Protein AF-A0A3B9ZM70-F1 (afdb_monomer_lite)

Sequence (74 aa):
MNLAHKDLAGGRWFEFSLLEQMANIGSEIFRTISWRDKNKDYQQKAFERSLELFDFTVLDPKNRKRLKEILRAR

Secondary structure (DSSP, 8-state):
---S-HHHHTTGGGGS-HHHHHHHHHHHHHHHHHHTTT-HHHHHHHHHHHHHHHHHHHH-GGGGGGHHHHHHH-

pLDDT: mean 94.48, std 7.81, range [53.28, 98.44]

Foldseek 3Di:
DPDPCPVCVVPVVLVDDPVVLVVVLVVLVVQLVVCVVPPPVSNVVSVVNSVNSLVSCLVRPVCVVPNVVSVVVD

Structure (mmCIF, N/CA/C/O backbone):
data_AF-A0A3B9ZM70-F1
#
_entry.id   AF-A0A3B9ZM70-F1
#
loop_
_atom_site.group_PDB
_atom_site.id
_atom_site.type_symbol
_atom_site.label_atom_id
_atom_site.label_alt_id
_atom_site.label_comp_id
_atom_site.label_asym_id
_atom_site.label_entity_id
_atom_site.label_seq_id
_atom_site.pdbx_PDB_ins_code
_atom_site.Cartn_x
_atom_site.Cartn_y
_atom_site.Cartn_z
_atom_site.occupancy
_atom_site.B_iso_or_equiv
_atom_site.auth_seq_id
_atom_site.auth_comp_id
_atom_site.auth_asym_id
_atom_site.auth_atom_id
_atom_site.pdbx_PDB_model_num
ATOM 1 N N . MET A 1 1 ? -6.716 -15.174 -5.709 1.00 53.28 1 MET A N 1
ATOM 2 C CA . MET A 1 1 ? -5.425 -14.471 -5.872 1.00 53.28 1 MET A CA 1
ATOM 3 C C . MET A 1 1 ? -4.347 -15.295 -5.197 1.00 53.28 1 MET A C 1
ATOM 5 O O . MET A 1 1 ? -4.608 -15.816 -4.121 1.00 53.28 1 MET A O 1
ATOM 9 N N . ASN A 1 2 ? -3.185 -15.466 -5.828 1.00 71.06 2 ASN A N 1
ATOM 10 C CA . ASN A 1 2 ? -2.021 -16.039 -5.155 1.00 71.06 2 ASN A CA 1
ATOM 11 C C . ASN A 1 2 ? -1.376 -14.923 -4.323 1.00 71.06 2 ASN A C 1
ATOM 13 O O . ASN A 1 2 ? -1.100 -13.865 -4.882 1.00 71.06 2 ASN A O 1
ATOM 17 N N . LEU A 1 3 ? -1.200 -15.130 -3.017 1.00 77.88 3 LEU A N 1
ATOM 18 C CA . LEU A 1 3 ? -0.648 -14.100 -2.137 1.00 77.88 3 LEU A CA 1
ATOM 19 C C . LEU A 1 3 ? 0.850 -13.946 -2.405 1.00 77.88 3 LEU A C 1
ATOM 21 O O . LEU A 1 3 ? 1.613 -14.908 -2.252 1.00 77.88 3 LEU A O 1
ATOM 25 N N . ALA A 1 4 ? 1.267 -12.747 -2.802 1.00 80.94 4 ALA A N 1
ATOM 26 C CA . ALA A 1 4 ? 2.667 -12.450 -3.071 1.00 80.94 4 ALA A CA 1
ATOM 27 C C . ALA A 1 4 ? 3.443 -12.267 -1.759 1.00 80.94 4 ALA A C 1
ATOM 29 O O . ALA A 1 4 ? 4.579 -12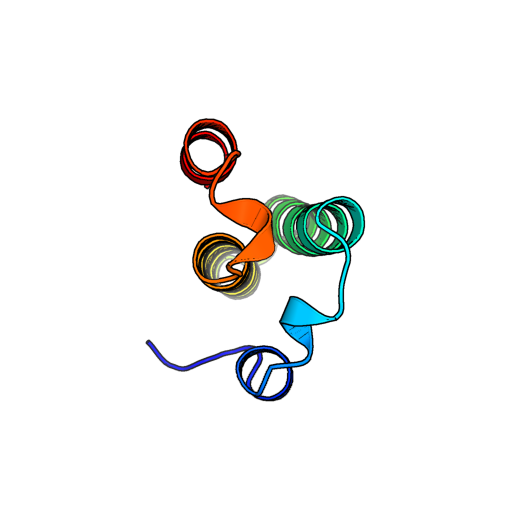.730 -1.653 1.00 80.94 4 ALA A O 1
ATOM 30 N N . HIS A 1 5 ? 2.815 -11.674 -0.736 1.00 83.25 5 HIS A N 1
ATOM 31 C CA . HIS A 1 5 ? 3.426 -11.461 0.578 1.00 83.25 5 HIS A CA 1
ATOM 32 C C . HIS A 1 5 ? 2.831 -12.373 1.656 1.00 83.25 5 HIS A C 1
ATOM 34 O O . HIS A 1 5 ? 2.106 -11.933 2.551 1.00 83.25 5 HIS A O 1
ATOM 40 N N . LYS A 1 6 ? 3.179 -13.663 1.599 1.00 80.50 6 LYS A N 1
ATOM 41 C CA . LYS A 1 6 ? 2.672 -14.687 2.532 1.00 80.50 6 LYS A CA 1
ATOM 42 C C . LYS A 1 6 ? 2.932 -14.347 4.006 1.00 80.50 6 LYS A C 1
ATOM 44 O O . LYS A 1 6 ? 2.030 -14.493 4.824 1.00 80.50 6 LYS A O 1
ATOM 49 N N . ASP A 1 7 ? 4.114 -13.824 4.329 1.00 77.88 7 ASP A N 1
ATOM 50 C CA . ASP A 1 7 ? 4.468 -13.456 5.709 1.00 77.88 7 ASP A CA 1
ATOM 51 C C . ASP A 1 7 ? 3.693 -12.226 6.207 1.00 77.88 7 ASP A C 1
ATOM 53 O O . ASP A 1 7 ? 3.352 -12.130 7.384 1.00 77.88 7 ASP A O 1
ATOM 57 N N . LEU A 1 8 ? 3.378 -11.285 5.310 1.00 84.94 8 LEU A N 1
ATOM 58 C CA . LEU A 1 8 ? 2.576 -10.106 5.649 1.00 84.94 8 LEU A CA 1
ATOM 59 C C . LEU A 1 8 ? 1.110 -10.485 5.871 1.00 84.94 8 LEU A C 1
ATOM 61 O O . LEU A 1 8 ? 0.500 -10.009 6.830 1.00 84.94 8 LEU A O 1
ATOM 65 N N . ALA A 1 9 ? 0.588 -11.400 5.049 1.00 79.06 9 ALA A N 1
ATOM 66 C CA . ALA A 1 9 ? -0.738 -11.987 5.223 1.00 79.06 9 ALA A CA 1
ATOM 67 C C . ALA A 1 9 ? -0.877 -12.754 6.552 1.00 79.06 9 ALA A C 1
ATOM 69 O O . ALA A 1 9 ? -1.974 -12.844 7.095 1.00 79.06 9 ALA A O 1
ATOM 70 N N . GLY A 1 10 ? 0.233 -13.256 7.109 1.00 80.81 10 GLY A N 1
ATOM 71 C CA . GLY A 1 10 ? 0.299 -13.916 8.417 1.00 80.81 10 GLY A CA 1
ATOM 72 C C . GLY A 1 10 ? 0.127 -12.994 9.633 1.00 80.81 10 GLY A C 1
ATOM 73 O O . GLY A 1 10 ? 0.310 -13.446 10.758 1.00 80.81 10 GLY A O 1
ATOM 74 N N . GLY A 1 11 ? -0.205 -11.713 9.434 1.00 84.62 11 GLY A N 1
ATOM 75 C CA . GLY A 1 11 ? -0.517 -10.757 10.503 1.00 84.62 11 GLY A CA 1
ATOM 76 C C . GLY A 1 11 ? 0.567 -9.709 10.761 1.00 84.62 11 GLY A C 1
ATOM 77 O O . GLY A 1 11 ? 0.260 -8.659 11.321 1.00 84.62 11 GLY A O 1
ATOM 78 N N . ARG A 1 12 ? 1.798 -9.912 10.269 1.00 92.88 12 ARG A N 1
ATOM 79 C CA . ARG A 1 12 ? 2.904 -8.946 10.426 1.00 92.88 12 ARG A CA 1
ATOM 80 C C . ARG A 1 12 ? 2.579 -7.573 9.832 1.00 92.88 12 ARG A C 1
ATOM 82 O O . ARG A 1 12 ? 3.037 -6.554 10.336 1.00 92.88 12 ARG A O 1
ATOM 89 N N . TRP A 1 13 ? 1.759 -7.517 8.779 1.00 96.81 13 TRP A N 1
ATOM 90 C CA . TRP A 1 13 ? 1.344 -6.239 8.191 1.00 96.81 13 TRP A CA 1
ATOM 91 C C . TRP A 1 13 ? 0.622 -5.322 9.186 1.00 96.81 13 TRP A C 1
ATOM 93 O O . TRP A 1 13 ? 0.736 -4.098 9.106 1.00 96.81 13 TRP A O 1
ATOM 103 N N . PHE A 1 14 ? -0.101 -5.908 10.143 1.00 96.69 14 PHE A N 1
ATOM 104 C CA . PHE A 1 14 ? -0.867 -5.166 11.141 1.00 96.69 14 PHE A CA 1
ATOM 105 C C . PHE A 1 14 ? 0.020 -4.688 12.296 1.00 96.69 14 PHE A C 1
ATOM 107 O O . PHE A 1 14 ? -0.469 -4.001 13.186 1.00 96.69 14 PHE A O 1
ATOM 114 N N . GLU A 1 15 ? 1.315 -4.998 12.313 1.00 96.50 15 GLU A N 1
ATOM 115 C CA . GLU A 1 15 ? 2.255 -4.414 13.279 1.00 96.50 15 GLU A CA 1
ATOM 116 C C . GLU A 1 15 ? 2.687 -3.009 12.849 1.00 96.50 15 GLU A C 1
ATOM 118 O O . GLU A 1 15 ? 2.924 -2.145 13.690 1.00 96.50 15 GLU A O 1
ATOM 123 N N . PHE A 1 16 ? 2.698 -2.746 11.540 1.00 97.69 16 PHE A N 1
ATOM 124 C CA . PHE A 1 16 ? 3.023 -1.436 10.995 1.00 97.69 16 PHE A CA 1
ATOM 125 C C . PHE A 1 16 ? 1.970 -0.381 11.368 1.00 97.69 16 PHE A C 1
ATOM 127 O O . PHE A 1 16 ? 0.758 -0.636 11.434 1.00 97.69 16 PHE A O 1
ATOM 134 N N . SER A 1 17 ? 2.437 0.846 11.587 1.00 97.75 17 SER A N 1
ATOM 135 C CA . SER A 1 17 ? 1.593 2.038 11.596 1.00 97.75 17 SER A CA 1
ATOM 136 C C . SER A 1 17 ? 1.003 2.287 10.205 1.00 97.75 17 SER A C 1
ATOM 138 O O . SER A 1 17 ? 1.551 1.851 9.193 1.00 97.75 17 SER A O 1
ATOM 140 N N . LEU A 1 18 ? -0.089 3.053 10.126 1.00 97.81 18 LEU A N 1
ATOM 141 C CA . LEU A 1 18 ? -0.662 3.436 8.830 1.00 97.81 18 LEU A CA 1
ATOM 142 C C . LEU A 1 18 ? 0.375 4.143 7.937 1.00 97.81 18 LEU A C 1
ATOM 144 O O . LEU A 1 18 ? 0.388 3.927 6.731 1.00 97.81 18 LEU A O 1
ATOM 148 N N . LEU A 1 19 ? 1.268 4.955 8.514 1.00 98.06 19 LEU A N 1
ATOM 149 C CA . LEU A 1 19 ? 2.322 5.633 7.755 1.00 98.06 19 LEU A CA 1
ATOM 150 C C . LEU A 1 19 ? 3.283 4.627 7.105 1.00 98.06 19 LEU A C 1
ATOM 152 O O . LEU A 1 19 ? 3.584 4.747 5.920 1.00 98.06 19 LEU A O 1
ATOM 156 N N . GLU A 1 20 ? 3.727 3.620 7.856 1.00 98.38 20 GLU A N 1
ATOM 157 C CA . GLU A 1 20 ? 4.607 2.561 7.351 1.00 98.38 20 GLU A CA 1
ATOM 158 C C . GLU A 1 20 ? 3.903 1.681 6.312 1.00 98.38 20 GLU A C 1
ATOM 160 O O . GLU A 1 20 ? 4.503 1.346 5.289 1.00 98.38 20 GLU A O 1
ATOM 165 N N . GLN A 1 21 ? 2.623 1.353 6.519 1.00 98.19 21 GLN A N 1
ATOM 166 C CA . GLN A 1 21 ? 1.815 0.633 5.528 1.00 98.19 21 GLN A CA 1
ATOM 167 C C . GLN A 1 21 ? 1.757 1.415 4.205 1.00 98.19 21 GLN A C 1
ATOM 169 O O . GLN A 1 21 ? 2.070 0.871 3.145 1.00 98.19 21 GLN A O 1
ATOM 174 N N . MET A 1 22 ? 1.453 2.717 4.264 1.00 98.19 22 MET A N 1
ATOM 175 C CA . MET A 1 22 ? 1.398 3.580 3.077 1.00 98.19 22 MET A CA 1
ATOM 176 C C . MET A 1 22 ? 2.771 3.775 2.417 1.00 98.19 22 MET A C 1
ATOM 178 O O . MET A 1 22 ? 2.851 3.825 1.191 1.00 98.19 22 MET A O 1
ATOM 182 N N . ALA A 1 23 ? 3.862 3.844 3.187 1.00 98.25 23 ALA A N 1
ATOM 183 C CA . ALA A 1 23 ? 5.219 3.947 2.643 1.00 98.25 23 ALA A CA 1
ATOM 184 C C . ALA A 1 23 ? 5.632 2.683 1.863 1.00 98.25 23 ALA A C 1
ATOM 186 O O . ALA A 1 23 ? 6.230 2.767 0.783 1.00 98.25 23 ALA A O 1
ATOM 187 N N . ASN A 1 24 ? 5.268 1.505 2.373 1.00 98.06 24 ASN A N 1
ATOM 188 C CA . ASN A 1 24 ? 5.492 0.233 1.687 1.00 98.06 24 ASN A CA 1
ATOM 189 C C . ASN A 1 24 ? 4.638 0.118 0.410 1.00 98.06 24 ASN A C 1
ATOM 191 O O . ASN A 1 24 ? 5.170 -0.242 -0.642 1.00 98.06 24 ASN A O 1
ATOM 195 N N . ILE A 1 25 ? 3.357 0.509 0.461 1.00 98.38 25 ILE A N 1
ATOM 196 C CA . ILE A 1 25 ? 2.487 0.608 -0.727 1.00 98.38 25 ILE A CA 1
ATOM 197 C C . ILE A 1 25 ? 3.104 1.546 -1.774 1.00 98.38 25 ILE A C 1
ATOM 199 O O . ILE A 1 25 ? 3.239 1.180 -2.943 1.00 98.38 25 ILE A O 1
ATOM 203 N N . GLY A 1 26 ? 3.55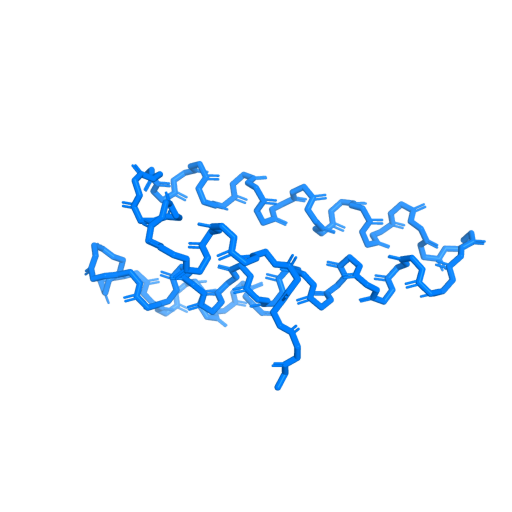1 2.734 -1.354 1.00 98.31 26 GLY A N 1
ATOM 204 C CA . GLY A 1 26 ? 4.204 3.709 -2.229 1.00 98.31 26 GLY A CA 1
ATOM 205 C C . GLY A 1 26 ? 5.455 3.156 -2.916 1.00 98.31 26 GLY A C 1
ATOM 206 O O . GLY A 1 26 ? 5.710 3.468 -4.077 1.00 98.31 26 GLY A O 1
ATOM 207 N N . SER A 1 27 ? 6.195 2.268 -2.247 1.00 98.06 27 SER A N 1
ATOM 208 C CA . SER A 1 27 ? 7.354 1.591 -2.838 1.00 98.06 27 SER A CA 1
ATOM 209 C C . SER A 1 27 ? 6.963 0.633 -3.973 1.00 98.06 27 SER A C 1
ATOM 211 O O . SER A 1 27 ? 7.654 0.585 -4.991 1.00 98.06 27 SER A O 1
ATOM 213 N N . GLU A 1 28 ? 5.850 -0.100 -3.854 1.00 98.06 28 GLU A N 1
ATOM 214 C CA . GLU A 1 28 ? 5.331 -0.947 -4.943 1.00 98.06 28 GLU A CA 1
ATOM 215 C C . GLU A 1 28 ? 4.775 -0.120 -6.110 1.00 98.06 28 GLU A C 1
ATOM 217 O O . GLU A 1 28 ? 5.020 -0.449 -7.275 1.00 98.06 28 GLU A O 1
ATOM 222 N N . ILE A 1 29 ? 4.125 1.013 -5.829 1.00 98.31 29 ILE A N 1
ATOM 223 C CA . ILE A 1 29 ? 3.701 1.965 -6.869 1.00 98.31 29 ILE A CA 1
ATOM 224 C C . ILE A 1 29 ? 4.924 2.525 -7.608 1.00 98.31 29 ILE A C 1
ATOM 226 O O . ILE A 1 29 ? 4.966 2.529 -8.840 1.00 98.31 29 ILE A O 1
ATOM 230 N N . PHE A 1 30 ? 5.967 2.935 -6.882 1.00 98.44 30 PHE A N 1
ATOM 231 C CA . PHE A 1 30 ? 7.209 3.407 -7.492 1.00 98.44 30 PHE A CA 1
ATOM 232 C C . PHE A 1 30 ? 7.866 2.331 -8.368 1.00 98.44 30 PHE A C 1
ATOM 234 O O . PHE A 1 30 ? 8.318 2.629 -9.478 1.00 98.44 30 PHE A O 1
ATOM 241 N N . ARG A 1 31 ? 7.886 1.067 -7.919 1.00 98.00 31 ARG A N 1
ATOM 242 C CA . ARG A 1 31 ? 8.368 -0.069 -8.727 1.00 98.00 31 ARG A CA 1
ATOM 243 C C . ARG A 1 31 ? 7.527 -0.256 -9.986 1.00 98.00 31 ARG A C 1
ATOM 245 O O . ARG A 1 31 ? 8.097 -0.425 -11.060 1.00 98.00 31 ARG A O 1
ATOM 252 N N . THR A 1 32 ? 6.204 -0.164 -9.871 1.00 98.25 32 THR A N 1
ATOM 253 C CA . THR A 1 32 ? 5.270 -0.233 -11.005 1.00 98.25 32 THR A CA 1
ATOM 254 C C . THR A 1 32 ? 5.639 0.801 -12.071 1.00 98.25 32 THR A C 1
ATOM 256 O O . THR A 1 32 ? 5.849 0.451 -13.231 1.00 98.25 32 THR A O 1
ATOM 259 N N . ILE A 1 33 ? 5.808 2.064 -11.670 1.00 98.31 33 ILE A N 1
ATOM 260 C CA . ILE A 1 33 ? 6.185 3.161 -12.575 1.00 98.31 33 ILE A CA 1
ATOM 261 C C . ILE A 1 33 ? 7.580 2.926 -13.169 1.00 98.31 33 ILE A C 1
ATOM 263 O O . ILE A 1 33 ? 7.773 3.071 -14.374 1.00 98.31 33 ILE A O 1
ATOM 267 N N . SER A 1 34 ? 8.545 2.511 -12.345 1.00 98.19 34 SER A N 1
ATOM 268 C CA . SER A 1 34 ? 9.941 2.307 -12.756 1.00 98.19 34 SER A CA 1
ATOM 269 C C . SER A 1 34 ? 10.123 1.214 -13.813 1.00 98.19 34 SER A C 1
ATOM 271 O O . SER A 1 34 ? 11.072 1.282 -14.601 1.00 98.19 34 SER A O 1
ATOM 273 N N . TRP A 1 35 ? 9.241 0.209 -13.820 1.00 98.25 35 TRP A N 1
ATOM 274 C CA . TRP A 1 35 ? 9.266 -0.908 -14.768 1.00 98.25 35 TRP A CA 1
ATOM 275 C C . TRP A 1 35 ? 8.364 -0.714 -15.989 1.00 98.25 35 TRP A C 1
ATOM 277 O O . TRP A 1 35 ? 8.522 -1.465 -16.950 1.00 98.25 35 TRP A O 1
ATOM 287 N N . ARG A 1 36 ? 7.475 0.290 -15.994 1.00 95.81 36 ARG A N 1
ATOM 288 C CA . ARG A 1 36 ? 6.443 0.497 -17.027 1.00 95.81 36 ARG A CA 1
ATOM 289 C C . ARG A 1 36 ? 6.964 0.403 -18.458 1.00 95.81 36 ARG A C 1
ATOM 291 O O . ARG A 1 36 ? 6.402 -0.331 -19.264 1.00 95.81 36 ARG A O 1
ATOM 298 N N . ASP A 1 37 ? 8.071 1.082 -18.734 1.00 96.06 37 ASP A N 1
ATOM 299 C CA . ASP A 1 37 ? 8.634 1.186 -20.085 1.00 96.06 37 ASP A CA 1
ATOM 300 C C . ASP A 1 37 ? 9.823 0.220 -20.299 1.00 96.06 37 ASP A C 1
ATOM 302 O O . ASP A 1 37 ? 10.496 0.267 -21.324 1.00 96.06 37 ASP A O 1
ATOM 306 N N . LYS A 1 38 ? 10.095 -0.666 -19.324 1.00 97.50 38 LYS A N 1
ATOM 307 C CA . LYS A 1 38 ? 11.256 -1.578 -19.309 1.00 97.50 38 LYS A CA 1
ATOM 308 C C . LYS A 1 38 ? 10.860 -3.051 -19.338 1.00 97.50 38 LYS A C 1
ATOM 310 O O . LYS A 1 38 ? 11.452 -3.835 -20.070 1.00 97.50 38 LYS A O 1
ATOM 315 N N . ASN A 1 39 ? 9.900 -3.444 -18.504 1.00 98.19 39 ASN A N 1
ATOM 316 C CA . ASN A 1 39 ? 9.451 -4.825 -18.380 1.00 98.19 39 ASN A CA 1
ATOM 317 C C . ASN A 1 39 ? 8.004 -4.864 -17.868 1.00 98.19 39 ASN A C 1
ATOM 319 O O . ASN A 1 39 ? 7.738 -4.591 -16.695 1.00 98.19 39 ASN A O 1
ATOM 323 N N . LYS A 1 40 ? 7.079 -5.254 -18.752 1.00 96.75 40 LYS A N 1
ATOM 324 C CA . LYS A 1 40 ? 5.643 -5.319 -18.447 1.00 96.75 40 LYS A CA 1
ATOM 325 C C . LYS A 1 40 ? 5.297 -6.339 -17.363 1.00 96.75 40 LYS A C 1
ATOM 327 O O . LYS A 1 40 ? 4.430 -6.059 -16.548 1.00 96.75 40 LYS A O 1
ATOM 332 N N . ASP A 1 41 ? 5.975 -7.484 -17.312 1.00 97.44 41 ASP A N 1
ATOM 333 C CA . ASP A 1 41 ? 5.722 -8.504 -16.285 1.00 97.44 41 ASP A CA 1
ATOM 334 C C . ASP A 1 41 ? 6.097 -7.983 -14.890 1.00 97.44 41 ASP A C 1
ATOM 336 O O . ASP A 1 41 ? 5.338 -8.124 -13.934 1.00 97.44 41 ASP A O 1
ATOM 340 N N . TYR A 1 42 ? 7.234 -7.293 -14.773 1.00 97.06 42 TYR A N 1
ATOM 341 C CA . TYR A 1 42 ? 7.662 -6.717 -13.495 1.00 97.06 42 TYR A CA 1
ATOM 342 C C . TYR A 1 42 ? 6.794 -5.535 -13.074 1.00 97.06 42 TYR A C 1
ATOM 344 O O . TYR A 1 42 ? 6.484 -5.396 -11.890 1.00 97.06 42 TYR A O 1
ATOM 352 N N . GLN A 1 43 ? 6.372 -4.710 -14.033 1.00 97.94 43 GLN A N 1
ATOM 353 C CA . GLN A 1 43 ? 5.400 -3.653 -13.777 1.00 97.94 43 GLN A CA 1
ATOM 354 C C . GLN A 1 43 ? 4.078 -4.236 -13.267 1.00 97.94 43 GLN A C 1
ATOM 356 O O . GLN A 1 43 ? 3.565 -3.761 -12.255 1.00 97.94 43 GLN A O 1
ATOM 361 N N . GLN A 1 44 ? 3.554 -5.273 -13.923 1.00 97.12 44 GLN A N 1
ATOM 362 C CA . GLN A 1 44 ? 2.293 -5.905 -13.545 1.00 97.12 44 GLN A CA 1
ATOM 363 C C . GLN A 1 44 ? 2.375 -6.550 -12.157 1.00 97.12 44 GLN A C 1
ATOM 365 O O . GLN A 1 44 ? 1.514 -6.305 -11.316 1.00 97.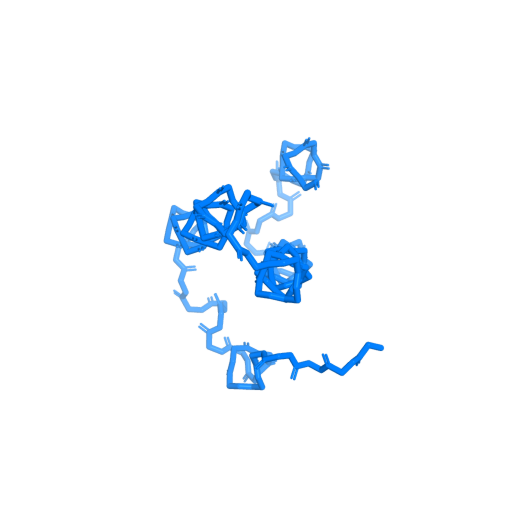12 44 GLN A O 1
ATOM 370 N N . LYS A 1 45 ? 3.450 -7.293 -11.867 1.00 96.62 45 LYS A N 1
ATOM 371 C CA . LYS A 1 45 ? 3.672 -7.897 -10.543 1.00 96.62 45 LYS A CA 1
ATOM 372 C C . LYS A 1 45 ? 3.757 -6.851 -9.434 1.00 96.62 45 LYS A C 1
ATOM 374 O O . LYS A 1 45 ? 3.204 -7.058 -8.359 1.00 96.62 45 LYS A O 1
ATOM 379 N N . ALA A 1 46 ? 4.439 -5.730 -9.673 1.00 97.00 46 ALA A N 1
A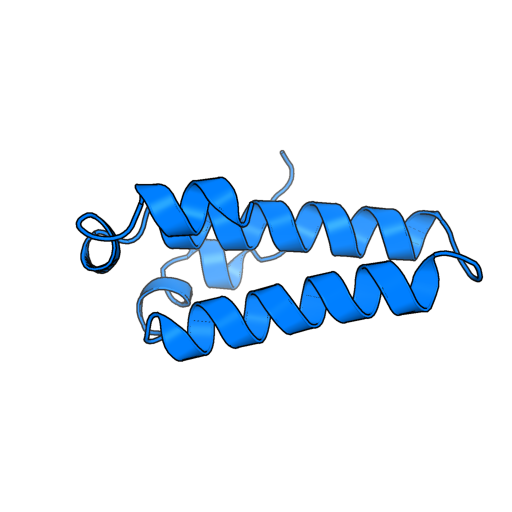TOM 380 C CA . ALA A 1 46 ? 4.503 -4.642 -8.698 1.00 97.00 46 ALA A CA 1
ATOM 381 C C . ALA A 1 46 ? 3.128 -3.988 -8.475 1.00 97.00 46 ALA A C 1
ATOM 383 O O . ALA A 1 46 ? 2.758 -3.696 -7.338 1.00 97.00 46 ALA A O 1
ATOM 384 N N . PHE A 1 47 ? 2.339 -3.831 -9.540 1.00 97.44 47 PHE A N 1
ATOM 385 C CA . PHE A 1 47 ? 0.986 -3.292 -9.443 1.00 97.44 47 PHE A CA 1
ATOM 386 C C . PHE A 1 47 ? 0.069 -4.210 -8.625 1.00 97.44 47 PHE A C 1
ATOM 388 O O . PHE A 1 47 ? -0.565 -3.757 -7.675 1.00 97.44 47 PHE A O 1
ATOM 395 N N . GLU A 1 48 ? 0.062 -5.510 -8.918 1.00 97.00 48 GLU A N 1
ATOM 396 C CA . GLU A 1 48 ? -0.718 -6.505 -8.169 1.00 97.00 48 GLU A CA 1
ATOM 397 C C . GLU A 1 48 ? -0.323 -6.549 -6.690 1.00 97.00 48 GLU A C 1
ATOM 399 O O . GLU A 1 48 ? -1.190 -6.567 -5.817 1.00 97.00 48 GLU A O 1
ATOM 404 N N . ARG A 1 49 ? 0.982 -6.476 -6.399 1.00 97.12 49 ARG A N 1
ATOM 405 C CA . ARG A 1 49 ? 1.497 -6.356 -5.030 1.00 97.12 49 ARG A CA 1
ATOM 406 C C . ARG A 1 49 ? 1.001 -5.095 -4.328 1.00 97.12 49 ARG A C 1
ATOM 408 O O . ARG A 1 49 ? 0.638 -5.172 -3.160 1.00 97.12 49 ARG A O 1
ATOM 415 N N . SER A 1 50 ? 0.947 -3.950 -5.011 1.00 97.38 50 SER A N 1
ATOM 416 C CA . SER A 1 50 ? 0.411 -2.722 -4.407 1.00 97.38 50 SER A CA 1
ATOM 417 C C . SER A 1 50 ? -1.066 -2.866 -4.019 1.00 97.38 50 SER A C 1
ATOM 419 O O . SER A 1 50 ? -1.439 -2.465 -2.917 1.00 97.38 50 SER A O 1
ATOM 421 N N . LEU A 1 51 ? -1.880 -3.512 -4.865 1.00 97.25 51 LEU A N 1
ATOM 422 C CA . LEU A 1 51 ? -3.292 -3.779 -4.576 1.00 97.25 51 LEU A CA 1
ATOM 423 C C . LEU A 1 51 ? -3.461 -4.737 -3.391 1.00 97.25 51 LEU A C 1
ATOM 425 O O . LEU A 1 51 ? -4.292 -4.483 -2.524 1.00 97.25 51 LEU A O 1
ATOM 429 N N . GLU A 1 52 ? -2.642 -5.789 -3.316 1.00 96.62 52 GLU A N 1
ATOM 430 C CA . GLU A 1 52 ? -2.629 -6.716 -2.177 1.00 96.62 52 GLU A CA 1
ATOM 431 C C . GLU A 1 52 ? -2.325 -5.986 -0.858 1.00 96.62 52 GLU A C 1
ATOM 433 O O . GLU A 1 52 ? -3.020 -6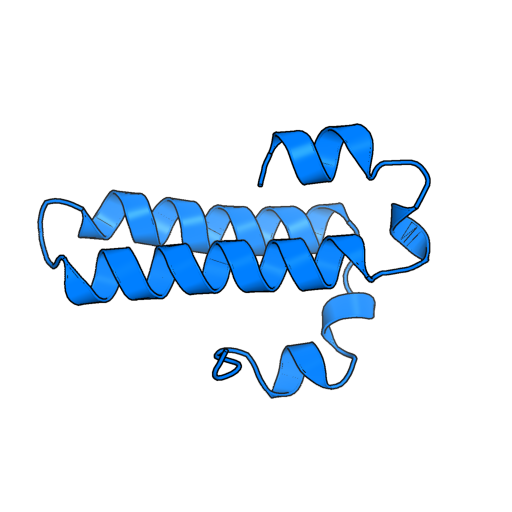.182 0.139 1.00 96.62 52 GLU A O 1
ATOM 438 N N . LEU A 1 53 ? -1.322 -5.102 -0.848 1.00 97.69 53 LEU A N 1
ATOM 439 C CA . LEU A 1 53 ? -0.972 -4.331 0.346 1.00 97.69 53 LEU A CA 1
ATOM 440 C C . LEU A 1 53 ? -2.084 -3.350 0.745 1.00 97.69 53 LEU A C 1
ATOM 442 O O . LEU A 1 53 ? -2.365 -3.206 1.936 1.00 97.69 53 LEU A O 1
ATOM 446 N N . PHE A 1 54 ? -2.763 -2.723 -0.223 1.00 98.19 54 PHE A N 1
ATOM 447 C CA . PHE A 1 54 ? -3.968 -1.936 0.054 1.00 98.19 54 PHE A CA 1
ATOM 448 C C . PHE A 1 54 ? -5.070 -2.785 0.690 1.00 98.19 54 PHE A C 1
ATOM 450 O O . PHE A 1 54 ? -5.680 -2.348 1.667 1.00 98.19 54 PHE A O 1
ATOM 457 N N . ASP A 1 55 ? -5.308 -3.995 0.182 1.00 96.75 55 ASP A N 1
ATOM 458 C CA . ASP A 1 55 ? -6.322 -4.900 0.724 1.00 96.75 55 ASP A CA 1
ATOM 459 C C . ASP A 1 55 ? -5.985 -5.300 2.170 1.00 96.75 55 ASP A C 1
ATOM 461 O O . ASP A 1 55 ? -6.855 -5.251 3.043 1.00 96.75 55 ASP A O 1
ATOM 465 N N . PHE A 1 56 ? -4.715 -5.573 2.483 1.00 97.06 56 PHE A N 1
ATOM 466 C CA . PHE A 1 56 ? -4.291 -5.794 3.869 1.00 97.06 56 PHE A CA 1
ATOM 467 C C . PHE A 1 56 ? -4.485 -4.547 4.746 1.00 97.06 56 PHE A C 1
ATOM 469 O O . PHE A 1 56 ? -4.966 -4.656 5.873 1.00 97.06 56 PHE A O 1
ATOM 476 N N . THR A 1 57 ? -4.166 -3.352 4.242 1.00 97.81 57 THR A N 1
ATOM 477 C CA . THR A 1 57 ? -4.369 -2.083 4.965 1.00 97.81 57 THR A CA 1
ATOM 478 C C . THR A 1 57 ? -5.848 -1.792 5.238 1.00 97.81 57 THR A C 1
ATOM 480 O O . THR A 1 57 ? -6.169 -1.237 6.290 1.00 97.81 57 THR A O 1
ATOM 483 N N . VAL A 1 58 ? -6.754 -2.180 4.334 1.00 98.00 58 VAL A N 1
ATOM 484 C CA . VAL A 1 58 ? -8.215 -2.074 4.513 1.00 98.00 58 VAL A CA 1
ATOM 485 C C . VAL A 1 58 ? -8.725 -3.041 5.583 1.00 98.00 58 VAL A C 1
ATOM 487 O O . VAL A 1 58 ? -9.628 -2.689 6.345 1.00 98.00 58 VAL A O 1
ATOM 490 N N . LEU A 1 59 ? -8.152 -4.244 5.654 1.00 96.81 59 LEU A N 1
ATOM 491 C CA . LEU A 1 59 ? -8.533 -5.262 6.636 1.00 96.81 59 LEU A CA 1
ATOM 492 C C . LEU A 1 59 ? -8.049 -4.946 8.056 1.00 96.81 59 LEU A C 1
ATOM 494 O O . LEU A 1 59 ? -8.638 -5.447 9.015 1.00 96.81 59 LEU A O 1
ATOM 498 N N . ASP A 1 60 ? -7.022 -4.107 8.206 1.00 97.38 60 ASP A N 1
ATOM 499 C CA . ASP A 1 60 ? -6.493 -3.714 9.509 1.00 97.38 60 ASP A CA 1
ATOM 500 C C . ASP A 1 60 ? -7.542 -2.924 10.329 1.00 97.38 60 ASP A C 1
ATOM 502 O O . ASP A 1 60 ? -7.922 -1.801 9.960 1.00 97.38 60 ASP A O 1
ATOM 506 N N . PRO A 1 61 ? -8.014 -3.454 11.479 1.00 96.56 61 PRO A N 1
ATOM 507 C CA . PRO A 1 61 ? -9.038 -2.803 12.291 1.00 96.56 61 PRO A CA 1
ATOM 508 C C . PRO A 1 61 ? -8.676 -1.380 12.730 1.00 96.56 61 PRO A C 1
ATOM 510 O O . PRO A 1 61 ? -9.582 -0.555 12.900 1.00 96.56 61 PRO A O 1
ATOM 513 N N . LYS A 1 62 ? -7.379 -1.060 12.871 1.00 96.69 62 LYS A N 1
ATOM 514 C CA . LYS A 1 62 ? -6.930 0.283 13.281 1.00 96.69 62 LYS A CA 1
ATOM 515 C C . LYS A 1 62 ? -7.255 1.353 12.229 1.00 96.69 62 LYS A C 1
ATOM 517 O O . LYS A 1 62 ? -7.429 2.523 12.569 1.00 96.69 62 LYS A O 1
ATOM 522 N N . ASN A 1 63 ? -7.421 0.951 10.967 1.00 97.88 63 ASN A N 1
ATOM 523 C CA . ASN A 1 63 ? -7.626 1.846 9.828 1.00 97.88 63 ASN A CA 1
ATOM 524 C C . ASN A 1 63 ? -9.103 2.107 9.493 1.00 97.88 63 ASN A C 1
ATOM 526 O O . ASN A 1 63 ? -9.396 2.931 8.623 1.00 97.88 63 ASN A O 1
ATOM 530 N N . ARG A 1 64 ? -10.056 1.488 10.209 1.00 96.56 64 ARG A N 1
ATOM 531 C CA . ARG A 1 64 ? -11.504 1.580 9.917 1.00 96.56 64 ARG A CA 1
ATOM 532 C C . ARG A 1 64 ? -12.039 3.011 9.774 1.00 96.56 64 ARG A C 1
ATOM 534 O O . ARG A 1 64 ? -12.926 3.258 8.964 1.00 96.56 64 ARG A O 1
ATOM 541 N N . LYS A 1 65 ? -11.487 3.977 10.516 1.00 97.44 65 LYS A N 1
ATOM 542 C CA . LYS A 1 65 ? -11.900 5.396 10.454 1.00 97.44 65 LYS A CA 1
ATOM 543 C C . LYS A 1 65 ? -11.386 6.146 9.214 1.00 97.44 65 LYS A C 1
ATOM 545 O O . LYS A 1 65 ? -11.754 7.298 9.010 1.00 97.44 65 LYS A O 1
ATOM 550 N N . ARG A 1 66 ? -10.509 5.538 8.409 1.00 96.44 66 ARG A N 1
ATOM 551 C CA . ARG A 1 66 ? -9.814 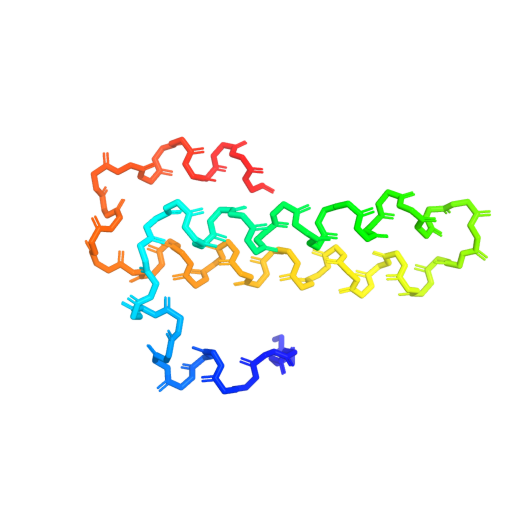6.166 7.269 1.00 96.44 66 ARG A CA 1
ATOM 552 C C . ARG A 1 66 ? -10.043 5.436 5.943 1.00 96.44 66 ARG A C 1
ATOM 554 O O . ARG A 1 66 ? -9.471 5.839 4.934 1.00 96.44 66 ARG A O 1
ATOM 561 N N . LEU A 1 67 ? -10.918 4.424 5.922 1.00 97.75 67 LEU A N 1
ATOM 562 C CA . LEU A 1 67 ? -11.164 3.579 4.747 1.00 97.75 67 LEU A CA 1
ATOM 563 C C . LEU A 1 67 ? -11.537 4.367 3.493 1.00 97.75 67 LEU A C 1
ATOM 565 O O . LEU A 1 67 ? -11.095 4.002 2.415 1.00 97.75 67 LEU A O 1
ATOM 569 N N . LYS A 1 68 ? -12.292 5.465 3.625 1.00 98.12 68 LYS A N 1
ATOM 570 C CA . LYS A 1 68 ? -12.667 6.307 2.480 1.00 98.12 68 LYS A CA 1
ATOM 571 C C . LYS A 1 68 ? -11.450 6.801 1.695 1.00 98.12 68 LYS A C 1
ATOM 573 O O . LYS A 1 68 ? -11.453 6.735 0.474 1.00 98.12 68 LYS A O 1
ATOM 578 N N . GLU A 1 69 ? -10.428 7.296 2.390 1.00 98.00 69 GLU A N 1
ATOM 579 C CA . GLU A 1 69 ? -9.230 7.829 1.732 1.00 98.00 69 GLU A CA 1
ATOM 580 C C . GLU A 1 69 ? -8.282 6.705 1.298 1.00 98.00 69 GLU A C 1
ATOM 582 O O . GLU A 1 69 ? -7.702 6.789 0.222 1.00 98.00 69 GLU A O 1
ATOM 587 N N . ILE A 1 70 ? -8.188 5.617 2.074 1.00 98.19 70 ILE A N 1
ATOM 588 C CA . ILE A 1 70 ? -7.395 4.430 1.706 1.00 98.19 70 ILE A CA 1
ATOM 589 C C . ILE A 1 70 ? -7.930 3.808 0.408 1.00 98.19 70 ILE A C 1
ATOM 591 O O . ILE A 1 70 ? -7.169 3.584 -0.526 1.00 98.19 70 ILE A O 1
ATOM 595 N N . LEU A 1 71 ? -9.244 3.590 0.317 1.00 97.94 71 LEU A N 1
ATOM 596 C CA . LEU A 1 71 ? -9.896 3.014 -0.862 1.00 97.94 71 LEU A CA 1
ATOM 597 C C . LEU A 1 71 ? -9.937 3.967 -2.059 1.00 97.94 71 LEU A C 1
ATOM 599 O O . LEU A 1 71 ? -10.093 3.503 -3.177 1.00 97.94 71 LEU A O 1
ATOM 603 N N . ARG A 1 72 ? -9.821 5.283 -1.844 1.00 97.88 72 ARG A N 1
ATOM 604 C CA . ARG A 1 72 ? -9.656 6.248 -2.940 1.00 97.88 72 ARG A CA 1
ATOM 605 C C . ARG A 1 72 ? -8.246 6.199 -3.535 1.00 97.88 72 ARG A C 1
ATOM 607 O O . ARG A 1 72 ? -8.081 6.532 -4.702 1.00 97.88 72 ARG A O 1
ATOM 614 N N . ALA A 1 73 ? -7.246 5.865 -2.720 1.00 96.50 73 ALA A N 1
ATOM 615 C CA . ALA A 1 73 ? -5.855 5.766 -3.150 1.00 96.50 73 ALA A CA 1
ATOM 616 C C . ALA A 1 73 ? -5.520 4.425 -3.826 1.00 96.50 73 ALA A C 1
ATOM 618 O O . ALA A 1 73 ? -4.580 4.385 -4.618 1.00 96.50 73 ALA A O 1
ATOM 619 N N . ARG A 1 74 ? -6.257 3.361 -3.487 1.00 95.31 74 ARG A N 1
ATOM 620 C CA . ARG A 1 74 ? -6.190 2.042 -4.127 1.00 95.31 74 ARG A CA 1
ATOM 621 C C . ARG A 1 74 ? -6.697 2.088 -5.566 1.00 95.31 74 ARG A C 1
ATOM 623 O O . ARG A 1 74 ? -6.051 1.440 -6.416 1.00 95.31 74 ARG A O 1
#

Radius of gyration: 12.44 Å; chains: 1; bounding box: 24×24×33 Å